Protein AF-H6Q619-F1 (afdb_monomer)

Structure (mmCIF, N/CA/C/O backbone):
data_AF-H6Q619-F1
#
_entry.id   AF-H6Q619-F1
#
loop_
_atom_site.group_PDB
_atom_site.id
_atom_site.type_symbol
_atom_site.label_atom_id
_atom_site.label_alt_id
_atom_site.label_comp_id
_atom_site.label_asym_id
_atom_site.label_entity_id
_atom_site.label_seq_id
_atom_site.pdbx_PDB_ins_code
_atom_site.Cartn_x
_atom_site.Cartn_y
_atom_site.Cartn_z
_atom_site.occupancy
_atom_site.B_iso_or_equiv
_atom_site.auth_seq_id
_atom_site.auth_comp_id
_atom_site.auth_asym_id
_atom_site.auth_atom_id
_atom_site.pdbx_PDB_model_num
ATOM 1 N N . MET A 1 1 ? -11.663 -11.652 -26.783 1.00 35.03 1 MET A N 1
ATOM 2 C CA . MET A 1 1 ? -10.496 -12.245 -27.470 1.00 35.03 1 MET A CA 1
ATOM 3 C C . MET A 1 1 ? -9.379 -11.207 -27.554 1.00 35.03 1 MET A C 1
ATOM 5 O O . MET A 1 1 ? -9.566 -10.167 -28.163 1.00 35.03 1 MET A O 1
ATOM 9 N N . THR A 1 2 ? -8.306 -11.457 -26.795 1.00 35.09 2 THR A N 1
ATOM 10 C CA . THR A 1 2 ? -6.913 -10.976 -26.935 1.00 35.09 2 THR A CA 1
ATOM 11 C C . THR A 1 2 ? -6.641 -9.593 -27.554 1.00 35.09 2 THR A C 1
ATOM 13 O O . THR A 1 2 ? -6.375 -9.461 -28.746 1.00 35.09 2 THR A O 1
ATOM 16 N N . ARG A 1 3 ? -6.501 -8.575 -26.687 1.00 36.34 3 ARG A N 1
ATOM 17 C CA . ARG A 1 3 ? -5.623 -7.423 -26.958 1.00 36.34 3 ARG A CA 1
ATOM 18 C C . ARG A 1 3 ? -4.186 -7.943 -27.058 1.00 36.34 3 ARG A C 1
ATOM 20 O O . ARG A 1 3 ? -3.520 -8.128 -26.043 1.00 36.34 3 ARG A O 1
ATOM 27 N N . ARG A 1 4 ? -3.722 -8.232 -28.273 1.00 38.22 4 ARG A N 1
ATOM 28 C CA . ARG A 1 4 ? -2.299 -8.456 -28.546 1.00 38.22 4 ARG A CA 1
ATOM 29 C C . ARG A 1 4 ? -1.603 -7.101 -28.449 1.00 38.22 4 ARG A C 1
ATOM 31 O O . ARG A 1 4 ? -1.534 -6.369 -29.429 1.00 38.22 4 ARG A O 1
ATOM 38 N N . GLY A 1 5 ? -1.145 -6.745 -27.250 1.00 41.88 5 GLY A N 1
ATOM 39 C CA . GLY A 1 5 ? -0.102 -5.735 -27.110 1.00 41.88 5 GLY A CA 1
ATOM 40 C C . GLY A 1 5 ? 1.111 -6.252 -27.872 1.00 41.88 5 GLY A C 1
ATOM 41 O O . GLY A 1 5 ? 1.678 -7.275 -27.493 1.00 41.88 5 GLY A O 1
ATOM 42 N N . ALA A 1 6 ? 1.414 -5.638 -29.013 1.00 45.00 6 ALA A N 1
ATOM 43 C CA . ALA A 1 6 ? 2.509 -6.071 -29.860 1.00 45.00 6 ALA A CA 1
ATOM 44 C C . ALA A 1 6 ? 3.829 -5.915 -29.099 1.00 45.00 6 ALA A C 1
ATOM 46 O O . ALA A 1 6 ? 4.193 -4.817 -28.679 1.00 45.00 6 ALA A O 1
ATOM 47 N N . ALA A 1 7 ? 4.518 -7.037 -28.919 1.00 48.81 7 ALA A N 1
ATOM 48 C CA . ALA A 1 7 ? 5.877 -7.084 -28.423 1.00 48.81 7 ALA A CA 1
ATOM 49 C C . ALA A 1 7 ? 6.792 -6.344 -29.412 1.00 48.81 7 ALA A C 1
ATOM 51 O O . ALA A 1 7 ? 6.884 -6.710 -30.582 1.00 48.81 7 ALA A O 1
ATOM 52 N N . PHE A 1 8 ? 7.436 -5.281 -28.940 1.00 53.66 8 PHE A N 1
ATOM 53 C CA . PHE A 1 8 ? 8.587 -4.670 -29.600 1.00 53.66 8 PHE A CA 1
ATOM 54 C C . PHE A 1 8 ? 9.837 -5.532 -29.332 1.00 53.66 8 PHE A C 1
ATOM 56 O O . PHE A 1 8 ? 9.921 -6.102 -28.240 1.00 53.66 8 PHE A O 1
ATOM 63 N N . PRO A 1 9 ? 10.825 -5.612 -30.251 1.00 61.44 9 PRO A N 1
ATOM 64 C CA . PRO A 1 9 ? 10.926 -4.943 -31.549 1.00 61.44 9 PRO A CA 1
ATOM 65 C C . PRO A 1 9 ? 10.524 -5.834 -32.735 1.00 61.44 9 PRO A C 1
ATOM 67 O O . PRO A 1 9 ? 10.796 -7.032 -32.765 1.00 61.44 9 PRO A O 1
ATOM 70 N N . TRP A 1 10 ? 9.904 -5.223 -33.748 1.00 61.41 10 TRP A N 1
ATOM 71 C CA . TRP A 1 10 ? 9.570 -5.895 -35.004 1.00 61.41 10 TRP A CA 1
ATOM 72 C C . TRP A 1 10 ? 10.851 -6.110 -35.830 1.00 61.41 10 TRP A C 1
ATOM 74 O O . TRP A 1 10 ? 11.508 -5.128 -36.173 1.00 61.41 10 TRP A O 1
ATOM 84 N N . PRO A 1 11 ? 11.212 -7.353 -36.200 1.00 68.44 11 PRO A N 1
ATOM 85 C CA . PRO A 1 11 ? 12.430 -7.633 -36.968 1.00 68.44 11 PRO A CA 1
ATOM 86 C C . PRO A 1 11 ? 12.348 -7.197 -38.442 1.00 68.44 11 PRO A C 1
ATOM 88 O O . PRO A 1 11 ? 13.311 -7.377 -39.184 1.00 68.44 11 PRO A O 1
ATOM 91 N N . ARG A 1 12 ? 11.198 -6.679 -38.901 1.00 80.25 12 ARG A N 1
ATOM 92 C CA . ARG A 1 12 ? 10.954 -6.280 -40.294 1.00 80.25 12 ARG A CA 1
ATOM 93 C C . ARG A 1 12 ? 10.092 -5.027 -40.377 1.00 80.25 12 ARG A C 1
ATOM 95 O O . ARG A 1 12 ? 9.203 -4.825 -39.550 1.00 80.25 12 ARG A O 1
ATOM 102 N N . CYS A 1 13 ? 10.317 -4.226 -41.414 1.00 82.50 13 CYS A N 1
ATOM 103 C CA . CYS A 1 13 ? 9.482 -3.080 -41.744 1.00 82.50 13 CYS A CA 1
ATOM 104 C C . CYS A 1 13 ? 8.043 -3.533 -42.068 1.00 82.50 13 CYS A C 1
ATOM 106 O O . CYS A 1 13 ? 7.867 -4.451 -42.869 1.00 82.50 13 CYS A O 1
ATOM 108 N N . PRO A 1 14 ? 6.999 -2.897 -41.514 1.00 82.69 14 PRO A N 1
ATOM 109 C CA . PRO A 1 14 ? 5.616 -3.262 -41.824 1.00 82.69 14 PRO A CA 1
ATOM 110 C C . PRO A 1 14 ? 5.180 -2.858 -43.242 1.00 82.69 14 PRO A C 1
ATOM 112 O O . PRO A 1 14 ? 4.178 -3.373 -43.722 1.00 82.69 14 PRO A O 1
ATOM 115 N N . TYR A 1 15 ? 5.919 -1.963 -43.907 1.00 83.25 15 TYR A N 1
ATOM 116 C CA . TYR A 1 15 ? 5.551 -1.418 -45.217 1.00 83.25 15 TYR A CA 1
ATOM 117 C C . TYR A 1 15 ? 6.227 -2.149 -46.379 1.00 83.25 15 TYR A C 1
ATOM 119 O O . TYR A 1 15 ? 5.557 -2.547 -47.324 1.00 83.25 15 TYR A O 1
ATOM 127 N N . CYS A 1 16 ? 7.547 -2.351 -46.313 1.00 86.94 16 CYS A N 1
ATOM 128 C CA . CYS A 1 16 ? 8.306 -3.026 -47.374 1.00 86.94 16 CYS A CA 1
ATOM 129 C C . CYS A 1 16 ? 8.803 -4.426 -46.985 1.00 86.94 16 CYS A C 1
ATOM 131 O O . CYS A 1 16 ? 9.490 -5.069 -47.771 1.00 86.94 16 CYS A O 1
ATOM 133 N N . HIS A 1 17 ? 8.513 -4.890 -45.762 1.00 85.12 17 HIS A N 1
ATOM 134 C C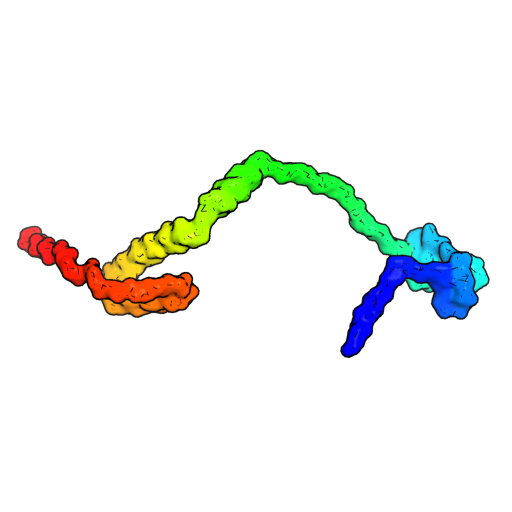A . HIS A 1 17 ? 8.964 -6.180 -45.214 1.00 85.12 17 HIS A CA 1
ATOM 135 C C . HIS A 1 17 ? 10.482 -6.398 -45.167 1.00 85.12 17 HIS A C 1
ATOM 137 O O . HIS A 1 17 ? 10.938 -7.488 -44.814 1.00 85.12 17 HIS A O 1
ATOM 143 N N . SER A 1 18 ? 11.258 -5.349 -45.426 1.00 84.94 18 SER A N 1
ATOM 144 C CA . SER A 1 18 ? 12.706 -5.347 -45.286 1.00 84.94 18 SER A CA 1
ATOM 145 C C . SER A 1 18 ? 13.146 -5.632 -43.852 1.00 84.94 18 SER A C 1
ATOM 147 O O . SER A 1 18 ? 12.552 -5.122 -42.898 1.00 84.94 18 SER A O 1
ATOM 149 N N . ALA A 1 19 ? 14.227 -6.396 -43.700 1.00 83.69 19 ALA A N 1
ATOM 150 C CA . ALA A 1 19 ? 14.916 -6.593 -42.423 1.00 83.69 19 ALA A CA 1
ATOM 151 C C . ALA A 1 19 ? 15.865 -5.429 -42.066 1.00 83.69 19 ALA A C 1
ATOM 153 O O . ALA A 1 19 ? 16.451 -5.412 -40.986 1.00 83.69 19 ALA A O 1
ATOM 154 N N . ASN A 1 20 ? 16.027 -4.448 -42.958 1.00 85.19 20 ASN A N 1
ATOM 155 C CA . ASN A 1 20 ? 16.973 -3.344 -42.823 1.00 85.19 20 ASN A CA 1
ATOM 156 C C . ASN A 1 20 ? 16.374 -2.192 -41.993 1.00 85.19 20 ASN A C 1
ATOM 158 O O . ASN A 1 20 ? 16.073 -1.104 -42.501 1.00 85.19 20 ASN A O 1
ATOM 162 N N . VAL A 1 21 ? 16.134 -2.470 -40.709 1.00 82.81 21 VAL A N 1
ATOM 163 C CA . VAL A 1 21 ? 15.589 -1.527 -39.723 1.00 82.81 21 VAL A CA 1
ATOM 164 C C . VAL A 1 21 ? 16.685 -1.130 -38.735 1.00 82.81 21 VAL A C 1
ATOM 166 O O . VAL A 1 21 ? 17.341 -1.992 -38.154 1.00 82.81 21 VAL A O 1
ATOM 169 N N . VAL A 1 22 ? 16.875 0.175 -38.523 1.00 83.94 22 VAL A N 1
ATOM 170 C CA . VAL A 1 22 ? 17.907 0.725 -37.627 1.00 83.94 22 VAL A CA 1
ATOM 171 C C . VAL A 1 22 ? 17.267 1.616 -36.564 1.00 83.94 22 VAL A C 1
ATOM 173 O O . VAL A 1 22 ? 16.305 2.323 -36.846 1.00 83.94 22 VAL A O 1
ATOM 176 N N . ALA A 1 23 ? 17.811 1.582 -35.347 1.00 81.38 23 ALA A N 1
ATOM 177 C CA . ALA A 1 23 ? 17.392 2.412 -34.221 1.00 81.38 23 ALA A CA 1
ATOM 178 C C . ALA A 1 23 ? 18.335 3.621 -34.064 1.00 81.38 23 ALA A C 1
ATOM 180 O O . ALA A 1 23 ? 19.462 3.466 -33.595 1.00 81.38 23 ALA A O 1
ATOM 181 N N . VAL A 1 24 ? 17.885 4.819 -34.453 1.00 74.19 24 VAL A N 1
ATOM 182 C CA . VAL A 1 24 ? 18.625 6.090 -34.286 1.00 74.19 24 VAL A CA 1
ATOM 183 C C . VAL A 1 24 ? 17.691 7.117 -33.641 1.00 74.19 24 VAL A C 1
ATOM 185 O O . VAL A 1 24 ? 17.153 7.991 -34.310 1.00 74.19 24 VAL A O 1
ATOM 188 N N . GLY A 1 25 ? 17.397 6.948 -32.349 1.00 72.75 25 GLY A N 1
ATOM 189 C CA . GLY A 1 25 ? 16.353 7.710 -31.636 1.00 72.75 25 GLY A CA 1
ATOM 190 C C . GLY A 1 25 ? 14.924 7.258 -31.976 1.00 72.75 25 GLY A C 1
ATOM 191 O O . GLY A 1 25 ? 14.086 7.112 -31.088 1.00 72.75 25 GLY A O 1
ATOM 192 N N . GLU A 1 26 ? 14.689 6.901 -33.237 1.00 80.38 26 GLU A N 1
ATOM 193 C CA . GLU A 1 26 ? 13.497 6.222 -33.744 1.00 80.38 26 GLU A CA 1
ATOM 194 C C . GLU A 1 26 ? 13.910 4.991 -34.569 1.00 80.38 26 GLU A C 1
ATOM 196 O O . GLU A 1 26 ? 15.014 4.926 -35.120 1.00 80.38 26 GLU A O 1
ATOM 201 N N . TYR A 1 27 ? 13.042 3.984 -34.638 1.00 82.94 27 TYR A N 1
ATOM 202 C CA . TYR A 1 27 ? 13.186 2.856 -35.550 1.00 82.94 27 TYR A CA 1
ATOM 203 C C . TYR A 1 27 ? 12.812 3.306 -36.957 1.00 82.94 27 TYR A C 1
ATOM 205 O O . TYR A 1 27 ? 11.656 3.641 -37.207 1.00 82.94 27 TYR A O 1
ATOM 213 N N . ALA A 1 28 ? 13.764 3.270 -37.884 1.00 84.38 28 ALA A N 1
ATOM 214 C CA . ALA A 1 28 ? 13.554 3.636 -39.281 1.00 84.38 28 ALA A CA 1
ATOM 215 C C . ALA A 1 28 ? 14.003 2.511 -40.219 1.00 84.38 28 ALA A C 1
ATOM 217 O O . ALA A 1 28 ? 15.030 1.863 -39.995 1.00 84.38 28 ALA A O 1
ATOM 218 N N . CYS A 1 29 ? 13.241 2.279 -41.289 1.00 87.56 29 CYS A N 1
ATOM 219 C CA . CYS A 1 29 ? 13.648 1.382 -42.364 1.00 87.56 29 CYS A CA 1
ATOM 220 C C . CYS A 1 29 ? 14.550 2.123 -43.354 1.00 87.56 29 CYS A C 1
ATOM 222 O O . CYS A 1 29 ? 14.153 3.148 -43.905 1.00 87.56 29 CYS A O 1
ATOM 224 N N . ARG A 1 30 ? 15.746 1.590 -43.620 1.00 85.50 30 ARG A N 1
ATOM 225 C CA . ARG A 1 30 ? 16.701 2.203 -44.561 1.00 85.50 30 ARG A CA 1
ATOM 226 C C . ARG A 1 30 ? 16.370 1.967 -46.030 1.00 85.50 30 ARG A C 1
ATOM 228 O O . ARG A 1 30 ? 16.898 2.673 -46.877 1.00 85.50 30 ARG A O 1
ATOM 235 N N . GLU A 1 31 ? 15.512 0.998 -46.330 1.00 87.00 31 GLU A N 1
ATOM 236 C CA . GLU A 1 31 ? 15.145 0.678 -47.713 1.00 87.00 31 GLU A CA 1
ATOM 237 C C . GLU A 1 31 ? 13.979 1.524 -48.222 1.00 87.00 31 GLU A C 1
ATOM 239 O O . GLU A 1 31 ? 14.050 2.046 -49.327 1.00 87.00 31 GLU A O 1
ATOM 244 N N . CYS A 1 32 ? 12.923 1.707 -47.424 1.00 86.81 32 CYS A N 1
ATOM 245 C CA . CYS A 1 32 ? 11.771 2.529 -47.814 1.00 86.81 32 CYS A CA 1
ATOM 246 C C . CYS A 1 32 ? 11.729 3.905 -47.130 1.00 86.81 32 CYS A C 1
ATOM 248 O O . CYS A 1 32 ? 10.808 4.681 -47.370 1.00 86.81 32 CYS A O 1
ATOM 250 N N . GLY A 1 33 ? 12.690 4.203 -46.250 1.00 81.94 33 GLY A N 1
ATOM 251 C CA . GLY A 1 33 ? 12.794 5.484 -45.544 1.00 81.94 33 GLY A CA 1
ATOM 252 C C . GLY A 1 33 ? 11.734 5.714 -44.463 1.00 81.94 33 GLY A C 1
ATOM 253 O O . GLY A 1 33 ? 11.651 6.809 -43.916 1.00 81.94 33 GLY A O 1
ATOM 254 N N . THR A 1 34 ? 10.900 4.720 -44.148 1.00 84.50 34 THR A N 1
ATOM 255 C CA . THR A 1 34 ? 9.769 4.912 -43.232 1.00 84.50 34 THR A 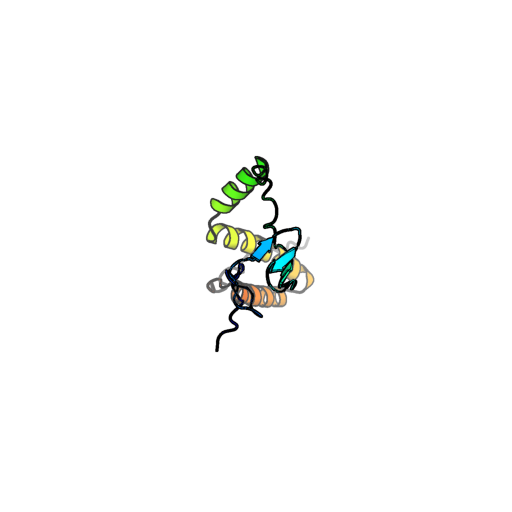CA 1
ATOM 256 C C . THR A 1 34 ? 10.192 4.849 -41.767 1.00 84.50 34 THR A C 1
ATOM 258 O O . THR A 1 34 ? 10.825 3.878 -41.342 1.00 84.50 34 THR A O 1
ATOM 261 N N . ALA A 1 35 ? 9.770 5.845 -40.985 1.00 83.62 35 ALA A N 1
ATOM 262 C CA . ALA A 1 35 ? 9.819 5.816 -39.527 1.00 83.62 35 ALA A CA 1
ATOM 263 C C . ALA A 1 35 ? 8.723 4.878 -38.985 1.00 83.62 35 ALA A C 1
ATOM 265 O O . ALA A 1 35 ? 7.539 5.037 -39.280 1.00 83.62 35 ALA A O 1
ATOM 266 N N . ILE A 1 36 ? 9.130 3.859 -38.232 1.00 82.81 36 ILE A N 1
ATOM 267 C CA . ILE A 1 36 ? 8.273 2.801 -37.679 1.00 82.81 36 ILE A CA 1
ATOM 268 C C . ILE A 1 36 ? 7.757 3.197 -36.291 1.00 82.81 36 ILE A C 1
ATOM 270 O O . ILE A 1 36 ? 6.618 2.886 -35.949 1.00 82.81 36 ILE A O 1
ATOM 274 N N . GLY A 1 37 ? 8.580 3.871 -35.485 1.00 76.31 37 GLY A N 1
ATOM 275 C CA . GLY A 1 37 ? 8.190 4.325 -34.151 1.00 76.31 37 GLY A CA 1
ATOM 276 C C . GLY A 1 37 ? 9.376 4.646 -33.241 1.00 76.31 37 GLY A C 1
ATOM 277 O O . GLY A 1 37 ? 10.524 4.446 -33.632 1.00 76.31 37 GLY A O 1
ATOM 278 N N . PRO A 1 38 ? 9.122 5.130 -32.017 1.00 75.88 38 PRO A N 1
ATOM 279 C CA . PRO A 1 38 ? 10.170 5.567 -31.099 1.00 75.88 38 PRO A CA 1
ATOM 280 C C . PRO A 1 38 ? 11.017 4.402 -30.577 1.00 75.88 38 PRO A C 1
ATOM 282 O O . PRO A 1 38 ? 10.528 3.280 -30.408 1.00 75.88 38 PRO A O 1
ATOM 285 N N . VAL A 1 39 ? 12.283 4.679 -30.257 1.00 77.81 39 VAL A N 1
ATOM 286 C CA . VAL A 1 39 ? 13.122 3.725 -29.524 1.00 77.81 39 VAL A CA 1
ATOM 287 C C . VAL A 1 39 ? 12.685 3.702 -28.062 1.00 77.81 39 VAL A C 1
ATOM 289 O O . VAL A 1 39 ? 12.899 4.654 -27.315 1.00 77.81 39 VAL A O 1
ATOM 292 N N . LEU A 1 40 ? 12.071 2.596 -27.639 1.00 69.31 40 LEU A N 1
ATOM 293 C CA . LEU A 1 40 ? 11.758 2.362 -26.233 1.00 69.31 40 LEU A CA 1
ATOM 294 C C . LEU A 1 40 ? 13.040 1.973 -25.499 1.00 69.31 40 LEU A C 1
ATOM 296 O O . LEU A 1 40 ? 13.476 0.823 -25.551 1.00 69.31 40 LEU A O 1
ATOM 300 N N . MET A 1 41 ? 13.648 2.932 -24.807 1.00 66.38 41 MET A N 1
ATOM 301 C CA . MET A 1 41 ? 14.698 2.619 -23.847 1.00 66.38 41 MET A CA 1
ATOM 302 C C . MET A 1 41 ? 14.052 2.136 -22.545 1.00 66.38 41 MET A C 1
ATOM 304 O O . MET A 1 41 ? 13.220 2.861 -21.990 1.00 66.38 41 MET A O 1
ATOM 308 N N . PRO A 1 42 ? 14.403 0.941 -22.032 1.00 66.75 42 PRO A N 1
ATOM 309 C CA . PRO A 1 42 ? 13.984 0.565 -20.693 1.00 66.75 42 PRO A CA 1
ATOM 310 C C . PRO A 1 42 ? 14.499 1.627 -19.710 1.00 66.75 42 PRO A C 1
ATOM 312 O O . PRO A 1 42 ? 15.603 2.151 -19.902 1.00 66.75 42 PRO A O 1
ATOM 315 N N . PRO A 1 43 ? 13.712 1.981 -18.679 1.00 68.69 43 PRO A N 1
ATOM 316 C CA . PRO A 1 43 ? 14.159 2.940 -17.684 1.00 68.69 43 PRO A CA 1
ATOM 317 C C . PRO A 1 43 ? 15.488 2.456 -17.110 1.00 68.69 43 PRO A C 1
ATOM 319 O O . PRO A 1 43 ? 15.613 1.290 -16.736 1.00 68.69 43 PRO A O 1
ATOM 322 N N . ALA A 1 44 ? 16.483 3.345 -17.068 1.00 71.00 44 ALA A N 1
ATOM 323 C CA . ALA A 1 44 ? 17.772 3.027 -16.478 1.00 71.00 44 ALA A CA 1
ATOM 324 C C . ALA A 1 44 ? 17.536 2.593 -15.028 1.00 71.00 44 ALA A C 1
ATOM 326 O O . ALA A 1 44 ? 17.171 3.410 -14.177 1.00 71.00 44 ALA A O 1
ATOM 327 N N . THR A 1 45 ? 17.711 1.303 -14.749 1.00 63.19 45 THR A N 1
ATOM 328 C CA . THR A 1 45 ? 17.651 0.767 -13.395 1.00 63.19 45 THR A CA 1
ATOM 329 C C . THR A 1 45 ? 18.907 1.238 -12.684 1.00 63.19 45 THR A C 1
ATOM 331 O O . THR A 1 45 ? 19.918 0.541 -12.646 1.00 63.19 45 THR A O 1
ATOM 334 N N . LYS A 1 46 ? 18.878 2.457 -12.142 1.00 70.19 46 LYS A N 1
ATOM 335 C CA . LYS A 1 46 ? 19.769 2.776 -11.031 1.00 70.19 46 LYS A CA 1
ATOM 336 C C . LYS A 1 46 ? 19.405 1.759 -9.961 1.00 70.19 46 LYS A C 1
ATOM 338 O O . LYS A 1 46 ? 18.250 1.748 -9.534 1.00 70.19 46 LYS A O 1
ATOM 343 N N . GLU A 1 47 ? 20.326 0.853 -9.636 1.00 70.12 47 GLU A N 1
ATOM 344 C CA . GLU A 1 47 ? 20.124 -0.100 -8.549 1.00 70.12 47 GLU A CA 1
ATOM 345 C C . GLU A 1 47 ? 19.586 0.686 -7.358 1.00 70.12 47 GLU A C 1
ATOM 347 O O . GLU A 1 47 ? 20.198 1.664 -6.917 1.00 70.12 47 GLU A O 1
ATOM 352 N N . ALA A 1 48 ? 18.367 0.353 -6.933 1.00 69.44 48 ALA A N 1
ATOM 353 C CA . ALA A 1 48 ? 17.757 1.061 -5.828 1.00 69.44 48 ALA A CA 1
ATOM 354 C C . ALA A 1 48 ? 18.687 0.877 -4.623 1.00 69.44 48 ALA A C 1
ATOM 356 O O . ALA A 1 48 ? 19.078 -0.262 -4.338 1.00 69.44 48 ALA A O 1
ATOM 357 N N . PRO A 1 49 ? 19.078 1.962 -3.9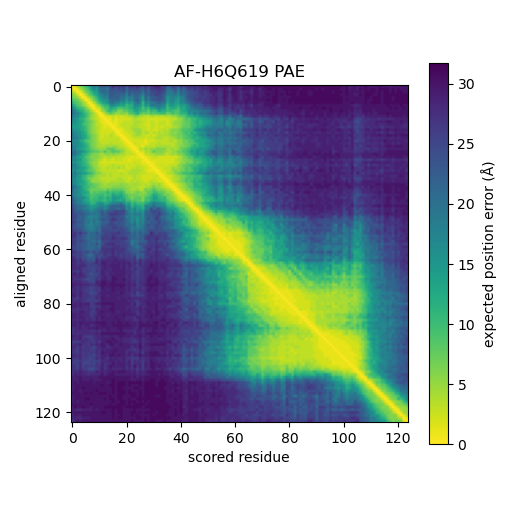32 1.00 70.88 49 PRO A N 1
ATOM 358 C CA . PRO A 1 49 ? 19.930 1.827 -2.767 1.00 70.88 49 PRO A CA 1
ATOM 359 C C . PRO A 1 49 ? 19.253 0.879 -1.769 1.00 70.88 49 PRO A C 1
ATOM 361 O O . PRO A 1 49 ? 18.021 0.900 -1.640 1.00 70.88 49 PRO A O 1
ATOM 364 N N . PRO A 1 50 ? 20.026 0.030 -1.072 1.00 72.69 50 PRO A N 1
ATOM 365 C CA . PRO A 1 50 ? 19.456 -0.887 -0.102 1.00 72.69 50 PRO A CA 1
ATOM 366 C C . PRO A 1 50 ? 18.643 -0.098 0.933 1.00 72.69 50 PRO A C 1
ATOM 368 O O . PRO A 1 50 ? 19.047 1.001 1.329 1.00 72.69 50 PRO A O 1
ATOM 371 N N . PRO A 1 51 ? 17.498 -0.635 1.389 1.00 74.50 51 PRO A N 1
ATOM 372 C CA . PRO A 1 51 ? 16.652 0.079 2.327 1.00 74.50 51 PRO A CA 1
ATOM 373 C C . PRO A 1 51 ? 17.419 0.363 3.627 1.00 74.50 51 PRO A C 1
ATOM 375 O O . PRO A 1 51 ? 18.230 -0.468 4.057 1.00 74.50 51 PRO A O 1
ATOM 378 N N . PRO A 1 52 ? 17.155 1.508 4.279 1.00 79.69 52 PRO A N 1
ATOM 379 C CA . PRO A 1 52 ? 17.874 1.908 5.479 1.00 79.69 52 PRO A CA 1
ATOM 380 C C . PRO A 1 52 ? 17.693 0.875 6.607 1.00 79.69 52 PRO A C 1
ATOM 382 O O . PRO A 1 52 ? 16.641 0.232 6.686 1.00 79.69 52 PRO A O 1
ATOM 385 N N . PRO A 1 53 ? 18.656 0.743 7.540 1.00 78.44 53 PRO A N 1
ATOM 386 C CA . PRO A 1 53 ? 18.606 -0.254 8.619 1.00 78.44 53 PRO A CA 1
ATOM 387 C C . PRO A 1 53 ? 17.303 -0.223 9.429 1.00 78.44 53 PRO A C 1
ATOM 389 O O . PRO A 1 53 ? 16.757 -1.264 9.786 1.00 78.44 53 PRO A O 1
ATOM 392 N N . LYS A 1 54 ? 16.752 0.979 9.646 1.00 78.06 54 LYS A N 1
ATOM 393 C CA . LYS A 1 54 ? 15.481 1.188 10.348 1.00 78.06 54 LYS A CA 1
ATOM 394 C C . LYS A 1 54 ? 14.305 0.488 9.659 1.00 78.06 54 LYS A C 1
ATOM 396 O O . LYS A 1 54 ? 13.489 -0.116 10.342 1.00 78.06 54 LYS A O 1
ATOM 401 N N . TYR A 1 55 ? 14.250 0.516 8.326 1.00 72.56 55 TYR A N 1
ATOM 402 C CA . TYR A 1 55 ? 13.201 -0.155 7.556 1.00 72.56 55 TYR A CA 1
ATOM 403 C C . TYR A 1 55 ? 13.251 -1.671 7.759 1.00 72.56 55 TYR A C 1
ATOM 405 O O . TYR A 1 55 ? 12.223 -2.289 8.014 1.00 72.56 55 TYR A O 1
ATOM 413 N N . ARG A 1 56 ? 14.451 -2.266 7.738 1.00 72.38 56 ARG A N 1
ATOM 414 C CA . ARG A 1 56 ? 14.631 -3.711 7.960 1.00 72.38 56 ARG A CA 1
ATOM 415 C C . ARG A 1 56 ? 14.168 -4.142 9.350 1.00 72.38 56 ARG A C 1
ATOM 417 O O . ARG A 1 56 ? 13.496 -5.157 9.469 1.00 72.38 56 ARG A O 1
ATOM 424 N N . LEU A 1 57 ? 14.474 -3.352 10.380 1.00 77.81 57 LEU A N 1
ATOM 425 C CA . LEU A 1 57 ? 14.020 -3.618 11.748 1.00 77.81 57 LEU A CA 1
ATOM 426 C C . LEU A 1 57 ? 12.498 -3.507 11.880 1.00 77.81 57 LEU A C 1
ATOM 428 O O . LEU A 1 57 ? 11.882 -4.342 12.533 1.00 77.81 57 LEU A O 1
ATOM 432 N N . THR A 1 58 ? 11.884 -2.505 11.245 1.00 73.94 58 THR A N 1
ATOM 433 C CA . THR A 1 58 ? 10.422 -2.366 11.228 1.00 73.94 58 THR A CA 1
ATOM 434 C C . THR A 1 58 ? 9.760 -3.542 10.516 1.00 73.94 58 THR A C 1
ATOM 436 O O . THR A 1 58 ? 8.798 -4.091 11.042 1.00 73.94 58 THR A O 1
ATOM 439 N N . MET A 1 59 ? 10.290 -3.971 9.369 1.00 70.94 59 MET A N 1
ATOM 440 C CA . MET A 1 59 ? 9.762 -5.128 8.641 1.00 70.94 59 MET A CA 1
ATOM 441 C C . MET A 1 59 ? 9.927 -6.424 9.439 1.00 70.94 59 MET A C 1
ATOM 443 O O . MET A 1 59 ? 8.952 -7.145 9.600 1.00 70.94 59 MET A O 1
ATOM 447 N N . ALA A 1 60 ? 11.095 -6.662 10.039 1.00 71.81 60 ALA A N 1
ATOM 448 C CA . ALA A 1 60 ? 11.326 -7.829 10.892 1.00 71.81 60 ALA A CA 1
ATOM 449 C C . ALA A 1 60 ? 10.400 -7.844 12.121 1.00 71.81 60 ALA A C 1
ATOM 451 O O . ALA A 1 60 ? 9.857 -8.885 12.483 1.00 71.81 60 ALA A O 1
ATOM 452 N N . ALA A 1 61 ? 10.171 -6.684 12.744 1.00 73.88 61 ALA A N 1
ATOM 453 C CA . ALA A 1 61 ? 9.227 -6.563 13.849 1.00 73.88 61 ALA A CA 1
ATOM 454 C C . ALA A 1 61 ? 7.785 -6.838 13.399 1.00 73.88 61 ALA A C 1
ATOM 456 O O . ALA A 1 61 ? 7.043 -7.479 14.130 1.00 73.88 61 ALA A O 1
ATOM 457 N N . LEU A 1 62 ? 7.380 -6.389 12.208 1.00 69.31 62 LEU A N 1
ATOM 458 C CA . LEU A 1 62 ? 6.047 -6.661 11.660 1.00 69.31 62 LEU A CA 1
ATOM 459 C C . LEU A 1 62 ? 5.871 -8.128 11.241 1.00 69.31 62 LEU A C 1
ATOM 461 O O . LEU A 1 62 ? 4.786 -8.674 11.419 1.00 69.31 62 LEU A O 1
ATOM 465 N N . GLU A 1 63 ? 6.921 -8.771 10.730 1.00 69.75 63 GLU A N 1
ATOM 466 C CA . GLU A 1 63 ? 6.934 -10.194 10.365 1.00 69.75 63 GLU A CA 1
ATOM 467 C C . GLU A 1 63 ? 6.825 -11.113 11.587 1.00 69.75 63 GLU A C 1
ATOM 469 O O . GLU A 1 63 ? 6.167 -12.148 11.516 1.00 69.75 63 GLU A O 1
ATOM 474 N N . GLN A 1 64 ? 7.420 -10.724 12.720 1.00 70.56 64 GLN A N 1
ATOM 475 C CA . GLN A 1 64 ? 7.328 -11.469 13.982 1.00 70.56 64 GLN A CA 1
ATOM 476 C C . GLN A 1 64 ? 5.957 -11.360 14.661 1.00 70.56 64 GLN A C 1
ATOM 478 O O . GLN A 1 64 ? 5.657 -12.114 15.587 1.00 70.56 64 GLN A O 1
ATOM 483 N N . VAL A 1 65 ? 5.121 -10.404 14.251 1.00 6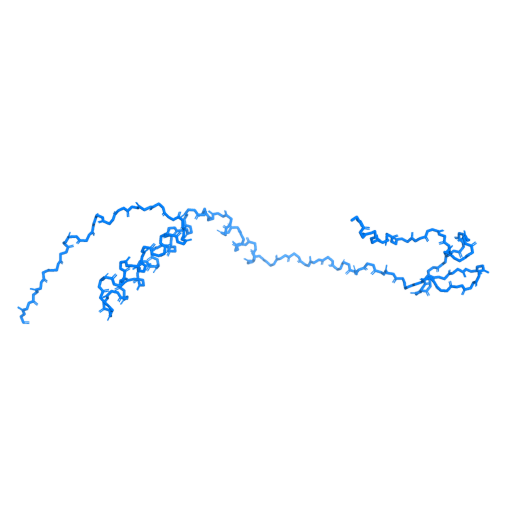7.56 65 VAL A N 1
ATOM 484 C CA . VAL A 1 65 ? 3.836 -10.161 14.902 1.00 67.56 65 VAL A CA 1
ATOM 485 C C . VAL A 1 65 ? 2.770 -11.025 14.233 1.00 67.56 65 VAL A C 1
ATOM 487 O O . VAL A 1 65 ? 2.242 -10.711 13.167 1.00 67.56 65 VAL A O 1
ATOM 490 N N . ASP A 1 66 ? 2.391 -12.107 14.912 1.00 70.31 66 ASP A N 1
ATOM 491 C CA . ASP A 1 66 ? 1.305 -12.975 14.468 1.00 70.31 66 ASP A CA 1
ATOM 492 C C . ASP A 1 66 ? 0.001 -12.192 14.284 1.00 70.31 66 ASP A C 1
ATOM 494 O O . ASP A 1 66 ? -0.407 -11.421 15.159 1.00 70.31 66 ASP A O 1
ATOM 498 N N . LYS A 1 67 ? -0.737 -12.472 13.201 1.00 6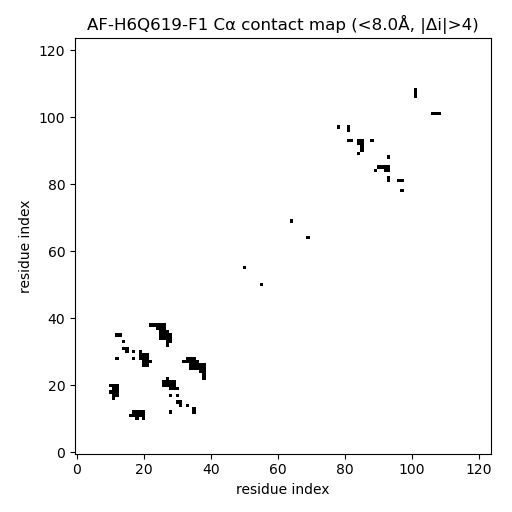3.00 67 LYS A N 1
ATOM 499 C CA . LYS A 1 67 ? -2.051 -11.855 12.913 1.00 63.00 67 LYS A CA 1
ATOM 500 C C . LYS A 1 67 ? -3.029 -11.948 14.096 1.00 63.00 67 LYS A C 1
ATOM 502 O O . LYS A 1 67 ? -3.880 -11.075 14.263 1.00 63.00 67 LYS A O 1
ATOM 507 N N . ARG A 1 68 ? -2.903 -12.988 14.933 1.00 62.44 68 ARG A N 1
ATOM 508 C CA . ARG A 1 68 ? -3.681 -13.159 16.174 1.00 62.44 68 ARG A CA 1
ATOM 509 C C . AR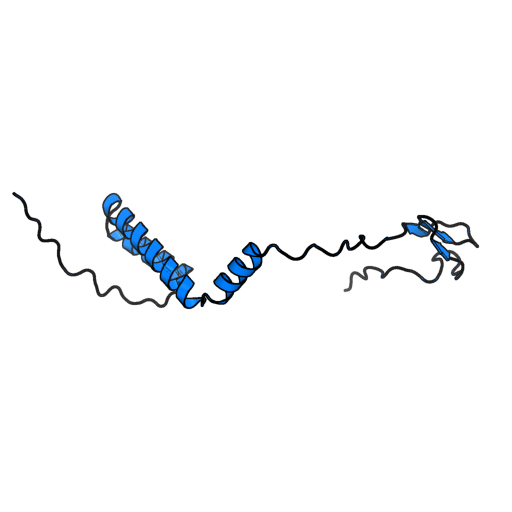G A 1 68 ? -3.316 -12.124 17.241 1.00 62.44 68 ARG A C 1
ATOM 511 O O . ARG A 1 68 ? -4.214 -11.547 17.846 1.00 62.44 68 ARG A O 1
ATOM 518 N N . SER A 1 69 ? -2.026 -11.844 17.424 1.00 67.00 69 SER A N 1
ATOM 519 C CA . SER A 1 69 ? -1.537 -10.853 18.391 1.00 67.00 69 SER A CA 1
ATOM 520 C C . SER A 1 69 ? -1.933 -9.421 18.005 1.00 67.00 69 SER A C 1
ATOM 522 O O . SER A 1 69 ? -2.328 -8.638 18.870 1.00 67.00 69 SER A O 1
ATOM 524 N N . VAL A 1 70 ? -1.940 -9.106 16.700 1.00 66.25 70 VAL A N 1
ATOM 525 C CA . VAL A 1 70 ? -2.458 -7.831 16.172 1.00 66.25 70 VAL A CA 1
ATOM 526 C C . VAL A 1 70 ? -3.937 -7.689 16.504 1.00 66.25 70 VAL A C 1
ATOM 528 O O . VAL A 1 70 ? -4.337 -6.711 17.132 1.00 66.25 70 VAL A O 1
ATOM 531 N N . ARG A 1 71 ? -4.753 -8.683 16.131 1.00 66.44 71 ARG A N 1
ATOM 532 C CA . ARG A 1 71 ? -6.201 -8.660 16.382 1.00 66.44 71 ARG A CA 1
ATOM 533 C C . ARG A 1 71 ? -6.524 -8.486 17.862 1.00 66.44 71 ARG A C 1
ATOM 535 O O . ARG A 1 71 ? -7.396 -7.687 18.187 1.00 66.44 71 ARG A O 1
ATOM 542 N N . TRP A 1 72 ? -5.797 -9.171 18.744 1.00 70.81 72 TRP A N 1
ATOM 543 C CA . TRP A 1 72 ? -5.989 -9.043 20.186 1.00 70.81 72 TRP A CA 1
ATOM 544 C C . TRP A 1 72 ? -5.662 -7.628 20.689 1.00 70.81 72 TRP A C 1
ATOM 546 O O . TRP A 1 72 ? -6.516 -6.996 21.308 1.00 70.81 72 TRP A O 1
ATOM 556 N N . ARG A 1 73 ? -4.493 -7.071 20.332 1.00 75.31 73 ARG A N 1
ATOM 557 C CA . ARG A 1 73 ? -4.112 -5.699 20.725 1.00 75.31 73 ARG A CA 1
ATOM 558 C C . ARG A 1 73 ? -5.111 -4.650 20.238 1.00 75.31 73 ARG A C 1
ATOM 560 O O . ARG A 1 73 ? -5.499 -3.775 21.004 1.00 75.31 73 ARG A O 1
ATOM 567 N N . TYR A 1 74 ? -5.555 -4.749 18.986 1.00 74.19 74 TYR A N 1
ATOM 568 C CA . TYR A 1 74 ? -6.558 -3.827 18.449 1.00 74.19 74 TYR A CA 1
ATOM 569 C C . TYR A 1 74 ? -7.931 -4.012 19.108 1.00 74.19 74 TYR A C 1
ATOM 571 O O . TYR A 1 74 ? -8.630 -3.026 19.327 1.00 74.19 74 TYR A O 1
ATOM 579 N N . SER A 1 75 ? -8.305 -5.240 19.485 1.00 74.62 75 SER A N 1
ATOM 580 C CA . SER A 1 75 ? -9.557 -5.485 20.210 1.00 74.62 75 SER A CA 1
ATOM 581 C C . SER A 1 75 ? -9.578 -4.817 21.589 1.00 74.62 75 SER A C 1
ATOM 583 O O . SER A 1 75 ? -10.601 -4.254 21.966 1.00 74.62 75 SER A O 1
ATOM 585 N N . GLU A 1 76 ? -8.450 -4.793 22.304 1.00 80.19 76 GLU A N 1
ATOM 586 C CA . GLU A 1 76 ? -8.336 -4.116 23.603 1.00 80.19 76 GLU A CA 1
ATOM 587 C C . GLU A 1 76 ? -8.465 -2.593 23.475 1.00 80.19 76 GLU A C 1
ATOM 589 O O . GLU A 1 76 ? -9.184 -1.957 24.247 1.00 80.19 76 GLU A O 1
ATOM 594 N N . VAL A 1 77 ? -7.855 -2.004 22.443 1.00 84.38 77 VAL A N 1
ATOM 595 C CA . VAL A 1 77 ? -8.009 -0.570 22.146 1.00 84.38 77 VAL A CA 1
ATOM 596 C C . VAL A 1 77 ? -9.474 -0.229 21.866 1.00 84.38 77 VAL A C 1
ATOM 598 O O . VAL A 1 77 ? -10.005 0.739 22.409 1.00 84.38 77 VAL A O 1
ATOM 601 N N . VAL A 1 78 ? -10.160 -1.050 21.069 1.00 82.75 78 VAL A N 1
ATOM 602 C CA . VAL A 1 78 ? -11.580 -0.838 20.759 1.00 82.75 78 VAL A CA 1
ATOM 603 C C . VAL A 1 78 ? -12.450 -0.971 22.009 1.00 82.75 78 VAL A C 1
ATOM 605 O O . VAL A 1 78 ? -13.296 -0.108 22.239 1.00 82.75 78 VAL A O 1
ATOM 608 N N . LYS A 1 79 ? -12.212 -1.973 22.867 1.00 81.25 79 LYS A N 1
ATOM 609 C CA . LY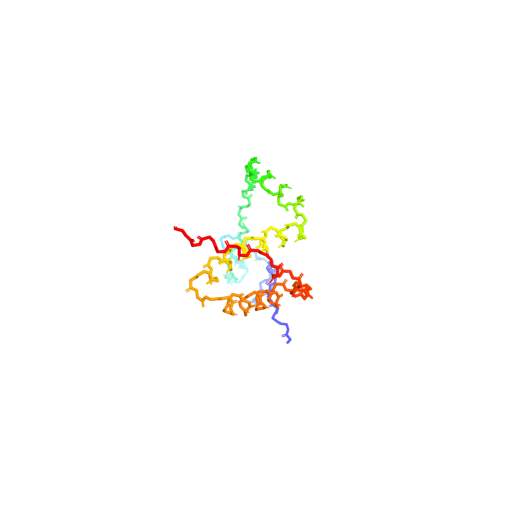S A 1 79 ? -12.914 -2.107 24.157 1.00 81.25 79 LYS A CA 1
ATOM 610 C C . LYS A 1 79 ? -12.720 -0.878 25.050 1.00 81.25 79 LYS A C 1
ATOM 612 O O . LYS A 1 79 ? -13.690 -0.398 25.631 1.00 81.25 79 LYS A O 1
ATOM 617 N N . MET A 1 80 ? -11.506 -0.327 25.119 1.00 85.75 80 MET A N 1
ATOM 618 C CA . MET A 1 80 ? -11.228 0.894 25.885 1.00 85.75 80 MET A CA 1
ATOM 619 C C . MET A 1 80 ? -12.057 2.084 25.378 1.00 85.75 80 MET A C 1
ATOM 621 O O . MET A 1 80 ? -12.653 2.814 26.171 1.00 85.75 80 MET A O 1
ATOM 625 N N . HIS A 1 81 ? -12.123 2.279 24.058 1.00 84.81 81 HIS A N 1
ATOM 626 C CA . HIS A 1 81 ? -12.931 3.348 23.467 1.00 84.81 81 HIS A CA 1
ATOM 627 C C . HIS A 1 81 ? -14.432 3.130 23.666 1.00 84.81 81 HIS A C 1
ATOM 629 O O . HIS A 1 81 ? -15.155 4.095 23.907 1.00 84.81 81 HIS A O 1
ATOM 635 N N . LEU A 1 82 ? -14.894 1.881 23.630 1.00 85.00 82 LEU A N 1
ATOM 636 C CA . LEU A 1 82 ? -16.283 1.540 23.926 1.00 85.00 82 LEU A CA 1
ATOM 637 C C . LEU A 1 82 ? -16.651 1.813 25.386 1.00 85.00 82 LEU A C 1
ATOM 639 O O . LEU A 1 82 ? -17.762 2.264 25.635 1.00 85.00 82 LEU A O 1
ATOM 643 N N . GLY A 1 83 ? -15.726 1.627 26.333 1.00 81.81 83 GLY A N 1
ATOM 644 C CA . GLY A 1 83 ? -15.925 2.033 27.728 1.00 81.81 83 GLY A CA 1
ATOM 645 C C . GLY A 1 83 ? -16.182 3.536 27.858 1.00 81.81 83 GLY A C 1
ATOM 646 O O . GLY A 1 83 ? -17.166 3.942 28.466 1.00 81.81 83 GLY A O 1
ATOM 647 N N . LYS A 1 84 ? -15.373 4.363 27.183 1.00 84.00 84 LYS A N 1
ATOM 648 C CA . LYS A 1 84 ? -15.579 5.825 27.142 1.00 84.00 84 LYS A CA 1
ATOM 649 C C . LYS A 1 84 ? -16.897 6.206 26.464 1.00 84.00 84 LYS A C 1
ATOM 651 O O . LYS A 1 84 ? -17.578 7.126 26.901 1.00 84.00 84 LYS A O 1
ATOM 656 N N . ALA A 1 85 ? -17.271 5.498 25.397 1.00 77.31 85 ALA A N 1
ATOM 657 C CA . ALA A 1 85 ? -18.554 5.708 24.734 1.00 77.31 85 ALA A CA 1
ATOM 658 C C . ALA A 1 85 ? -19.735 5.317 25.638 1.00 77.31 85 ALA A C 1
ATOM 660 O O . ALA A 1 85 ? -20.744 6.014 25.634 1.00 77.31 85 ALA A O 1
ATOM 661 N N . ALA A 1 86 ? -19.603 4.256 26.440 1.00 83.62 86 ALA A N 1
ATOM 662 C CA . ALA A 1 86 ? -20.625 3.824 27.390 1.00 83.62 86 ALA A CA 1
ATOM 663 C C . ALA A 1 86 ? -20.868 4.861 28.496 1.00 83.62 86 ALA A C 1
ATOM 665 O O . ALA A 1 86 ? -22.016 5.068 28.880 1.00 83.62 86 ALA A O 1
ATOM 666 N N . GLU A 1 87 ? -19.814 5.531 28.975 1.00 81.94 87 GLU A N 1
ATOM 667 C CA . GLU A 1 87 ? -19.928 6.604 29.976 1.00 81.94 87 GLU A CA 1
ATOM 668 C C . GLU A 1 87 ? -20.716 7.814 29.455 1.00 81.94 87 GLU A C 1
ATOM 670 O O . GLU A 1 87 ? -21.460 8.433 30.210 1.00 81.94 87 GLU A O 1
ATOM 675 N N . VAL A 1 88 ? -20.574 8.143 28.166 1.00 86.69 88 VAL A N 1
ATOM 676 C CA . VAL A 1 88 ? -21.182 9.343 27.564 1.00 86.69 88 VAL A CA 1
ATOM 677 C C . VAL A 1 88 ? -22.557 9.067 26.947 1.00 86.69 88 VAL A C 1
ATOM 679 O O . VAL A 1 88 ? -23.451 9.903 27.036 1.00 86.69 88 VAL A O 1
ATOM 682 N N . LEU A 1 89 ? -22.728 7.916 26.292 1.00 85.50 89 LEU A N 1
ATOM 683 C CA . LEU A 1 89 ? -23.897 7.593 25.459 1.00 85.50 89 LEU A CA 1
ATOM 684 C C . LEU A 1 89 ? -24.768 6.471 26.043 1.00 85.50 89 LEU A C 1
ATOM 686 O O . LEU A 1 89 ? -25.832 6.179 25.500 1.00 85.50 89 LEU A O 1
ATOM 690 N N . GLY A 1 90 ? -24.330 5.842 27.135 1.00 83.62 90 GLY A N 1
ATOM 691 C CA . GLY A 1 90 ? -25.019 4.725 27.771 1.00 83.62 90 GLY A CA 1
ATOM 692 C C . GLY A 1 90 ? -24.531 3.350 27.306 1.00 83.62 90 GLY A C 1
ATOM 693 O O . GLY A 1 90 ? -24.011 3.158 26.202 1.00 83.62 90 GLY A O 1
ATOM 694 N N . ALA A 1 91 ? -24.716 2.358 28.180 1.00 80.94 91 ALA A N 1
ATOM 695 C CA . ALA A 1 91 ? -24.198 1.002 27.998 1.00 80.94 91 ALA A CA 1
ATOM 696 C C . ALA A 1 91 ? -24.799 0.265 26.786 1.00 80.94 91 ALA A C 1
ATOM 698 O O . ALA A 1 91 ? -24.112 -0.540 26.158 1.00 80.94 91 ALA A O 1
ATOM 699 N N . GLU A 1 92 ? -26.051 0.556 26.423 1.00 82.69 92 GLU A N 1
ATOM 700 C CA . GLU A 1 92 ? -26.728 -0.091 25.291 1.00 82.69 92 GLU A CA 1
ATOM 701 C C . GLU A 1 92 ? -26.083 0.272 23.948 1.00 82.69 92 GLU A C 1
ATOM 703 O O . GLU A 1 92 ? -25.837 -0.600 23.114 1.00 82.69 92 GLU A O 1
ATOM 708 N N . VAL A 1 93 ? -25.717 1.544 23.766 1.00 82.06 93 VAL A N 1
ATOM 709 C CA . VAL A 1 93 ? -25.056 2.029 22.544 1.00 82.06 93 VAL A CA 1
ATOM 710 C C . VAL A 1 93 ? -23.674 1.389 22.391 1.00 82.06 93 VAL A C 1
ATOM 712 O O . VAL A 1 93 ? -23.306 0.944 21.302 1.00 82.06 93 VAL A O 1
ATOM 715 N N . ALA A 1 94 ? -22.923 1.273 23.489 1.00 81.69 94 ALA A N 1
ATOM 716 C CA . ALA A 1 94 ? -21.620 0.613 23.490 1.00 81.69 94 ALA A CA 1
ATOM 717 C C . ALA A 1 94 ? -21.722 -0.896 23.204 1.00 81.69 94 ALA A C 1
ATOM 719 O O . ALA A 1 94 ? -20.874 -1.442 22.495 1.00 81.69 94 ALA A O 1
ATOM 720 N N . ALA A 1 95 ? -22.768 -1.569 23.696 1.00 82.62 95 ALA A N 1
ATOM 721 C CA . ALA A 1 95 ? -23.014 -2.982 23.412 1.00 82.62 95 ALA A CA 1
ATOM 722 C C . ALA A 1 95 ? -23.317 -3.226 21.923 1.00 82.62 95 ALA A C 1
ATOM 724 O O . ALA A 1 95 ? -22.735 -4.130 21.319 1.00 82.62 95 ALA A O 1
ATOM 725 N N . VAL A 1 96 ? -24.156 -2.383 21.308 1.00 86.12 96 VAL A N 1
ATOM 726 C CA . VAL A 1 96 ? -24.452 -2.449 19.865 1.00 86.12 96 VAL A CA 1
ATOM 727 C C . VAL A 1 96 ? -23.199 -2.161 19.034 1.00 86.12 96 VAL A C 1
ATOM 729 O O . VAL A 1 96 ? -22.902 -2.885 18.083 1.00 86.12 96 VAL A O 1
ATOM 732 N N . ALA A 1 97 ? -22.412 -1.152 19.412 1.00 83.06 97 ALA A N 1
ATOM 733 C CA . ALA A 1 97 ? -21.163 -0.829 18.726 1.00 83.06 97 ALA A CA 1
ATOM 734 C C . ALA A 1 97 ? -20.123 -1.964 18.826 1.00 83.06 97 ALA A C 1
ATOM 736 O O . ALA A 1 97 ? -19.438 -2.261 17.842 1.00 83.06 97 ALA A O 1
ATOM 737 N N . LEU A 1 98 ? -20.037 -2.645 19.975 1.00 83.00 98 LEU A N 1
ATOM 738 C CA . LEU A 1 98 ? -19.181 -3.822 20.146 1.00 83.00 98 LEU A CA 1
ATOM 739 C C . LEU A 1 98 ? -19.621 -4.985 19.250 1.00 83.00 98 LEU A C 1
ATOM 741 O O . LEU A 1 98 ? -18.772 -5.659 18.664 1.00 83.00 98 LEU A O 1
ATOM 745 N N . ASP A 1 99 ? -20.927 -5.227 19.143 1.00 84.62 99 ASP A N 1
ATOM 746 C CA . ASP A 1 99 ? -21.473 -6.284 18.290 1.00 84.62 99 ASP A CA 1
ATOM 747 C C . ASP A 1 99 ? -21.174 -6.019 16.805 1.00 84.62 99 ASP A C 1
ATOM 749 O O . ASP A 1 99 ? -20.660 -6.894 16.102 1.00 84.62 99 ASP A O 1
ATOM 753 N N . ILE A 1 100 ? -21.369 -4.778 16.345 1.00 85.62 100 ILE A N 1
ATOM 754 C CA . ILE A 1 100 ? -20.992 -4.353 14.986 1.00 85.62 100 ILE A CA 1
ATOM 755 C C . ILE A 1 100 ? -19.491 -4.572 14.751 1.00 85.62 100 ILE A C 1
ATOM 757 O O . ILE A 1 100 ? -19.100 -5.132 13.723 1.00 85.62 100 ILE A O 1
ATOM 761 N N . PHE A 1 101 ? -18.643 -4.194 15.711 1.00 82.00 101 PHE A N 1
ATOM 762 C CA . PHE A 1 101 ? -17.200 -4.408 15.612 1.00 82.00 101 PHE A CA 1
ATOM 763 C C . PHE A 1 101 ? -16.836 -5.895 15.501 1.00 82.00 101 PHE A C 1
ATOM 765 O O . PHE A 1 101 ? -16.051 -6.260 14.625 1.00 82.00 101 PHE A O 1
ATOM 772 N N . LYS A 1 102 ? -17.420 -6.767 16.335 1.00 80.25 102 LYS A N 1
ATOM 773 C CA . LYS A 1 102 ? -17.170 -8.221 16.292 1.00 80.25 102 LYS A CA 1
ATOM 774 C C . LYS A 1 102 ? -17.530 -8.814 14.926 1.00 80.25 102 LYS A C 1
ATOM 776 O O . LYS A 1 102 ? -16.735 -9.583 14.378 1.00 80.25 102 LYS A O 1
ATOM 781 N N . ARG A 1 103 ? -18.672 -8.406 14.353 1.00 82.00 103 ARG A N 1
ATOM 782 C CA . ARG A 1 103 ? -19.125 -8.832 13.014 1.00 82.00 103 ARG A CA 1
ATOM 783 C C . ARG A 1 103 ? -18.154 -8.399 11.915 1.00 82.00 103 ARG A C 1
ATOM 785 O O . ARG A 1 103 ? -17.773 -9.222 11.088 1.00 82.00 103 ARG A O 1
ATOM 792 N N . LEU A 1 104 ? -17.715 -7.138 11.925 1.00 77.19 104 LEU A N 1
ATOM 793 C CA . LEU A 1 104 ? -16.785 -6.602 10.922 1.00 77.19 104 LEU A CA 1
ATOM 794 C C . LEU A 1 104 ? -15.366 -7.178 11.056 1.00 77.19 104 LEU A C 1
ATOM 796 O O . LEU A 1 104 ? -14.687 -7.398 10.055 1.00 77.19 104 LEU A O 1
ATOM 800 N N . ALA A 1 105 ? -14.914 -7.441 12.282 1.00 72.19 105 ALA A N 1
ATOM 801 C CA . ALA A 1 105 ? -13.576 -7.958 12.563 1.00 72.19 105 ALA A CA 1
ATOM 802 C C . ALA A 1 105 ? -13.450 -9.486 12.391 1.00 72.19 105 ALA A C 1
ATOM 804 O O . ALA A 1 105 ? -12.337 -10.019 12.466 1.00 72.19 105 ALA A O 1
ATOM 805 N N . GLY A 1 106 ? -14.565 -10.199 12.176 1.00 68.88 106 GLY A N 1
ATOM 806 C CA . GLY A 1 106 ? -14.595 -11.662 12.087 1.00 68.88 106 GLY A CA 1
ATOM 807 C C . GLY A 1 106 ? -14.123 -12.342 13.376 1.00 68.88 106 GLY A C 1
ATOM 808 O O . GLY A 1 106 ? -13.441 -13.368 13.319 1.00 68.88 106 GLY A O 1
ATOM 809 N N . LEU A 1 107 ? -14.407 -11.729 14.532 1.00 64.12 107 LEU A N 1
ATOM 810 C CA . LEU A 1 107 ? -14.095 -12.296 15.843 1.00 64.12 107 LEU A CA 1
ATOM 811 C C . LEU A 1 107 ? -15.209 -13.281 16.237 1.00 64.12 107 LEU A C 1
ATOM 813 O O . LEU A 1 107 ? -16.382 -12.941 16.069 1.00 64.12 107 LEU A O 1
ATOM 817 N N . PRO A 1 108 ? -14.884 -14.484 16.753 1.00 53.62 108 PRO A N 1
ATOM 818 C CA . PRO A 1 108 ? -15.905 -15.402 17.240 1.00 53.62 108 PRO A CA 1
ATOM 819 C C . PRO A 1 108 ? -16.691 -14.722 18.364 1.00 53.62 108 PRO A C 1
ATOM 821 O O . PRO A 1 108 ? -16.115 -14.079 19.245 1.00 53.62 108 PRO A O 1
ATOM 824 N N . GLY A 1 109 ? -18.017 -14.815 18.295 1.00 48.00 109 GLY A N 1
ATOM 825 C CA . GLY A 1 109 ? -18.907 -14.250 19.295 1.00 48.00 109 GLY A CA 1
ATOM 826 C C . GLY A 1 109 ? -18.771 -14.996 20.615 1.00 48.00 109 GLY A C 1
ATOM 827 O O . GLY A 1 109 ? -19.536 -15.914 20.878 1.00 48.00 109 GLY A O 1
ATOM 828 N N . GLU A 1 110 ? -17.821 -14.597 21.459 1.00 43.03 110 GLU A N 1
ATOM 829 C CA . GLU A 1 110 ? -17.941 -14.865 22.888 1.00 43.03 110 GLU A CA 1
ATOM 830 C C . GLU A 1 110 ? -19.105 -14.019 23.400 1.00 43.03 110 GLU A C 1
ATOM 832 O O . GLU A 1 110 ? -19.093 -12.776 23.341 1.00 43.03 110 GLU A O 1
ATOM 837 N N . VAL A 1 111 ? -20.150 -14.749 23.781 1.00 41.53 111 VAL A N 1
ATOM 838 C CA . VAL A 1 111 ? -21.346 -14.282 24.467 1.00 41.53 111 VAL A CA 1
ATOM 839 C C . VAL A 1 111 ? -20.909 -13.425 25.651 1.00 41.53 111 VAL A C 1
ATOM 841 O O . VAL A 1 111 ? -19.960 -13.745 26.364 1.00 41.53 111 VAL A O 1
ATOM 844 N N . ALA A 1 112 ? -21.569 -12.282 25.800 1.00 41.72 112 ALA A N 1
ATOM 845 C CA . ALA A 1 112 ? -21.345 -11.340 26.878 1.00 41.72 112 ALA A CA 1
ATOM 846 C C . ALA A 1 112 ? -21.746 -11.970 28.220 1.00 41.72 112 ALA A C 1
ATOM 848 O O . ALA A 1 112 ? -22.869 -11.800 28.681 1.00 41.72 112 ALA A O 1
ATOM 849 N N . GLU A 1 113 ? -20.826 -12.686 28.856 1.00 38.97 113 GLU A N 1
ATOM 850 C CA . GLU A 1 113 ? -21.015 -13.228 30.197 1.00 38.97 113 GLU A CA 1
ATOM 851 C C . GLU A 1 113 ? -19.910 -12.674 31.096 1.00 38.97 113 GLU A C 1
ATOM 853 O O . GLU A 1 113 ? -18.863 -13.278 31.299 1.00 38.97 113 GLU A O 1
ATOM 858 N N . GLY A 1 114 ? -20.095 -11.428 31.546 1.00 40.00 114 GLY A N 1
ATOM 859 C CA . GLY A 1 114 ? -19.072 -10.760 32.355 1.00 40.00 114 GLY A CA 1
ATOM 860 C C . GLY A 1 114 ? -19.246 -9.266 32.613 1.00 40.00 114 GLY A C 1
ATOM 861 O O . GLY A 1 114 ? -18.250 -8.571 32.739 1.00 40.00 114 GLY A O 1
ATOM 862 N N . TYR A 1 115 ? -20.473 -8.749 32.705 1.00 41.31 115 TYR A N 1
ATOM 863 C CA . TYR A 1 115 ? -20.738 -7.432 33.311 1.00 41.31 115 TYR A CA 1
ATOM 864 C C . TYR A 1 115 ? -21.745 -7.594 34.461 1.00 41.31 115 TYR A C 1
ATOM 866 O O . TYR A 1 115 ? -22.839 -7.037 34.463 1.00 41.31 115 TYR A O 1
ATOM 874 N N . ARG A 1 116 ? -21.389 -8.410 35.459 1.00 46.38 116 ARG A N 1
ATOM 875 C CA . ARG A 1 116 ? -22.023 -8.396 36.787 1.00 46.38 116 ARG A CA 1
ATOM 876 C C . ARG A 1 116 ? -20.933 -8.242 37.845 1.00 46.38 116 ARG A C 1
ATOM 878 O O . ARG A 1 116 ? -20.093 -9.119 37.998 1.00 46.38 116 ARG A O 1
ATOM 885 N N . GLY A 1 117 ? -21.000 -7.138 38.586 1.00 38.94 117 GLY A N 1
ATOM 886 C CA . GLY A 1 117 ? -20.105 -6.784 39.693 1.00 38.94 117 GLY A CA 1
ATOM 887 C C . GLY A 1 117 ? -19.074 -5.742 39.250 1.00 38.94 117 GLY A C 1
ATOM 888 O O . GLY A 1 117 ? -18.331 -5.983 38.317 1.00 38.94 117 GLY A O 1
ATOM 889 N N . ARG A 1 118 ? -18.951 -4.556 39.846 1.00 42.22 118 ARG A N 1
ATOM 890 C CA . ARG A 1 118 ? -19.240 -4.155 41.225 1.00 42.22 118 ARG A CA 1
ATOM 891 C C . ARG A 1 118 ? -19.320 -2.616 41.251 1.00 42.22 118 ARG A C 1
ATOM 893 O O . ARG A 1 118 ? -18.296 -1.961 41.383 1.00 42.22 118 ARG A O 1
ATOM 900 N N . PHE A 1 119 ? -20.513 -2.037 41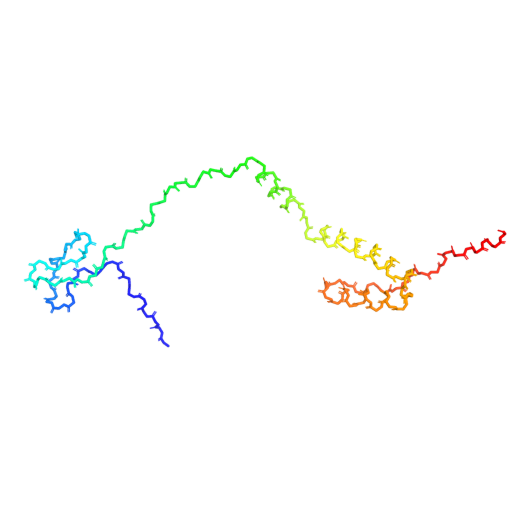.118 1.00 38.34 119 PHE A N 1
ATOM 901 C CA . PHE A 1 119 ? -20.738 -0.632 41.476 1.00 38.34 119 PHE A CA 1
ATOM 902 C C . PHE A 1 119 ? -21.235 -0.593 42.923 1.00 38.34 119 PHE A C 1
ATOM 904 O O . PHE A 1 119 ? -22.433 -0.663 43.181 1.00 38.34 119 PHE A O 1
ATOM 911 N N . SER A 1 120 ? -20.301 -0.533 43.876 1.00 37.16 120 SER A N 1
ATOM 912 C CA . SER A 1 120 ? -20.617 0.010 45.198 1.00 37.16 120 SER A CA 1
ATOM 913 C C . SER A 1 120 ? -20.658 1.522 45.050 1.00 37.16 120 SER A C 1
ATOM 915 O O . SER A 1 120 ? -19.621 2.173 44.946 1.00 37.16 120 SER A O 1
ATOM 917 N N . VAL A 1 121 ? -21.867 2.066 44.999 1.00 40.16 121 VAL A N 1
ATOM 918 C CA . VAL A 1 121 ? -22.105 3.502 45.106 1.00 40.16 121 VAL A CA 1
ATOM 919 C C . VAL A 1 121 ? -21.875 3.864 46.574 1.00 40.16 121 VAL A C 1
ATOM 921 O O . VAL A 1 121 ? -22.683 3.528 47.437 1.00 40.16 121 VAL A O 1
ATOM 924 N N . HIS A 1 122 ? -20.735 4.474 46.890 1.00 31.34 122 HIS A N 1
ATOM 925 C CA . HIS A 1 122 ? -20.594 5.226 48.133 1.00 31.34 122 HIS A CA 1
ATOM 926 C C . HIS A 1 122 ? -21.100 6.638 47.868 1.00 31.34 122 HIS A C 1
ATOM 928 O O . HIS A 1 122 ? -20.406 7.468 47.291 1.00 31.34 122 HIS A O 1
ATOM 934 N N . SER A 1 123 ? -22.354 6.857 48.248 1.00 37.38 123 SER A N 1
ATOM 935 C CA . SER A 1 123 ? -22.893 8.182 48.519 1.00 37.38 123 SER A CA 1
ATOM 936 C C . SER A 1 123 ? -22.484 8.555 49.943 1.00 37.38 123 SER A C 1
ATOM 938 O O . SER A 1 123 ? -22.888 7.881 50.891 1.00 37.38 123 SER A O 1
ATOM 940 N N . GLY A 1 124 ? -21.663 9.592 50.065 1.00 34.78 124 GLY A N 1
ATOM 941 C CA . GLY A 1 124 ? -21.284 10.264 51.302 1.00 34.78 124 GLY A CA 1
ATOM 942 C C . GLY A 1 124 ? -20.887 11.687 50.964 1.00 34.78 124 GLY A C 1
ATOM 943 O O . GLY A 1 124 ? -20.075 11.828 50.024 1.00 34.78 124 GLY A O 1
#

Foldseek 3Di:
DDPPPDDDDDCADPPPRDSQWDADQFTARPPVRDTPGGDDDDPPCPPDPPDDPVVVVVVVVVVPQDPVNVLVVVLVVLVVVLVVVCVVPNPVVSVVVNVVVCVVSVPPDPDPDDPDDDPPDPDD

pLDDT: mean 70.04, std 16.08, range [31.34, 87.56]

Organism: Pyrobaculum oguniense (strain DSM 13380 / JCM 10595 / TE7) (NCBI:txid698757)

Secondary structure (DSSP, 8-state):
-----PPSPPSS-TTT--S-EEEESEEEETTT--EEEE--PPP---PPPPPPHHHHHHHHHHHTS-HHHHHHHHHHHHHHHHHHHHHHH-HHHHHHHHHHHHHHHT------------------

Mean predicted aligned error: 19.19 Å

Radius of gyration: 33.12 Å; Cα contacts (8 Å, |Δi|>4): 72; chains: 1; bounding box: 47×26×99 Å

Solvent-accessible surface area (backbone atoms only — not comparable to full-atom values): 8062 Å² total; per-residue (Å²): 134,81,87,75,76,78,75,80,80,72,76,44,38,92,85,80,62,42,64,55,61,45,80,73,77,32,31,31,25,75,83,82,67,4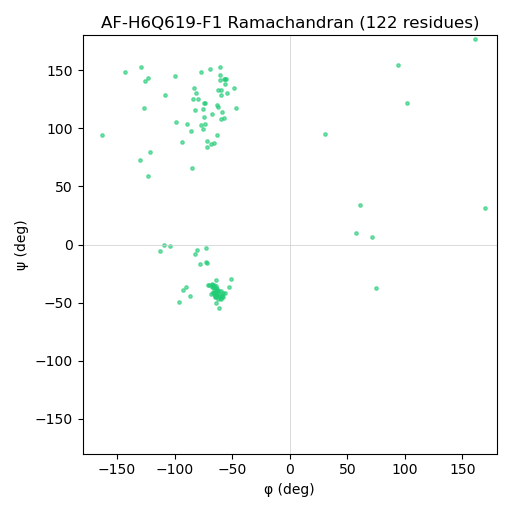6,75,77,44,74,59,83,71,76,77,82,78,69,77,74,76,78,79,55,72,68,56,56,52,52,50,53,54,56,71,70,51,49,72,66,58,52,53,51,56,53,48,52,55,51,52,54,53,34,53,58,41,20,76,76,69,35,62,67,58,28,51,54,52,50,51,55,48,34,65,75,68,70,49,82,84,75,74,93,80,80,90,77,85,80,87,80,81,83,86,127

Sequence (124 aa):
MTRRGAAFPWPRCPYCHSANVVAVGEYACRECGTAIGPVLMPPATKEAPPPPPKYRLTMAALEQVDKRSVRWRYSEVVKMHLGKAAEVLGAEVAAVALDIFKRLAGLPGEVAEGYRGRFSVHSG